Protein AF-A0A2M8NEF3-F1 (afdb_monomer_lite)

Structure (mmCIF, N/CA/C/O backbone):
data_AF-A0A2M8NEF3-F1
#
_entry.id   AF-A0A2M8NEF3-F1
#
loop_
_atom_site.group_PDB
_atom_site.id
_atom_site.type_symbol
_atom_site.label_atom_id
_atom_site.label_alt_id
_atom_site.label_comp_id
_atom_site.label_asym_id
_atom_site.label_entity_id
_atom_site.label_seq_id
_atom_site.pdbx_PDB_ins_code
_atom_site.Cartn_x
_atom_site.Cartn_y
_atom_site.Cartn_z
_atom_site.occupancy
_atom_site.B_iso_or_equiv
_atom_site.auth_seq_id
_atom_site.auth_comp_id
_atom_site.auth_asym_id
_atom_site.auth_atom_id
_atom_site.pdbx_PDB_model_num
ATOM 1 N N . PHE A 1 1 ? 27.659 14.513 2.732 1.00 49.16 1 PHE A N 1
ATOM 2 C CA . PHE A 1 1 ? 27.860 13.090 3.054 1.00 49.16 1 PHE A CA 1
ATOM 3 C C . PHE A 1 1 ? 28.864 12.999 4.193 1.00 49.16 1 PHE A C 1
ATOM 5 O O . PHE A 1 1 ? 30.008 13.380 3.990 1.00 49.16 1 PHE A O 1
ATOM 12 N N . ARG A 1 2 ? 28.439 12.613 5.406 1.00 54.69 2 ARG A N 1
ATOM 13 C CA . ARG A 1 2 ? 29.394 12.181 6.440 1.00 54.69 2 ARG A CA 1
ATOM 14 C C . ARG A 1 2 ? 29.881 10.804 6.001 1.00 54.69 2 ARG A C 1
ATOM 16 O O . ARG A 1 2 ? 29.044 9.950 5.726 1.00 54.69 2 ARG A O 1
ATOM 23 N N . ALA A 1 3 ? 31.188 10.639 5.833 1.00 62.25 3 ALA A N 1
ATOM 24 C CA . ALA A 1 3 ? 31.768 9.335 5.555 1.00 62.25 3 ALA A CA 1
ATOM 25 C C . ALA A 1 3 ? 31.411 8.413 6.729 1.00 62.25 3 ALA A C 1
ATOM 27 O O . ALA A 1 3 ? 31.718 8.747 7.871 1.00 62.25 3 ALA A O 1
ATOM 28 N N . LEU A 1 4 ? 30.672 7.338 6.454 1.00 61.41 4 LEU A N 1
ATOM 29 C CA . LEU A 1 4 ? 30.464 6.264 7.421 1.00 61.41 4 LEU A CA 1
ATOM 30 C C . LEU A 1 4 ? 31.826 5.615 7.670 1.00 61.41 4 LEU A C 1
ATOM 32 O O . LEU A 1 4 ? 32.521 5.285 6.707 1.00 61.41 4 LEU A O 1
ATOM 36 N N . ASP A 1 5 ? 32.209 5.472 8.935 1.00 77.88 5 ASP A N 1
ATOM 37 C CA . ASP A 1 5 ? 33.418 4.731 9.296 1.00 77.88 5 ASP A CA 1
ATOM 38 C C . ASP A 1 5 ? 33.203 3.225 9.051 1.00 77.88 5 ASP A C 1
ATOM 40 O O . ASP A 1 5 ? 32.066 2.740 9.039 1.00 77.88 5 ASP A O 1
ATOM 44 N N . ILE A 1 6 ? 34.283 2.472 8.854 1.00 74.31 6 ILE A N 1
ATOM 45 C CA . ILE A 1 6 ? 34.267 1.030 8.559 1.00 74.31 6 ILE A CA 1
ATOM 46 C C . ILE A 1 6 ? 33.494 0.262 9.645 1.00 74.31 6 ILE A C 1
ATOM 48 O O . ILE A 1 6 ? 32.722 -0.647 9.335 1.00 74.31 6 ILE A O 1
ATOM 52 N N . GLU A 1 7 ? 33.617 0.686 10.903 1.00 76.81 7 GLU A N 1
ATOM 53 C CA . GLU A 1 7 ? 32.888 0.116 12.044 1.00 76.81 7 GLU A CA 1
ATOM 54 C C . GLU A 1 7 ? 31.366 0.329 11.949 1.00 76.81 7 GLU A C 1
ATOM 56 O O . GLU A 1 7 ? 30.582 -0.542 12.324 1.00 76.81 7 GLU A O 1
ATOM 61 N N . GLN A 1 8 ? 30.923 1.453 11.375 1.00 74.94 8 GLN A N 1
ATOM 62 C CA . GLN A 1 8 ? 29.497 1.742 11.190 1.00 74.94 8 GLN A CA 1
ATOM 63 C C . GLN A 1 8 ? 28.888 0.887 10.076 1.00 74.94 8 GLN A C 1
ATOM 65 O O . GLN A 1 8 ? 27.735 0.475 10.175 1.00 74.94 8 GLN A O 1
ATOM 70 N N . ILE A 1 9 ? 29.664 0.592 9.030 1.00 75.25 9 ILE A N 1
ATOM 71 C CA . ILE A 1 9 ? 29.254 -0.322 7.959 1.00 75.25 9 ILE A CA 1
ATOM 72 C C . ILE A 1 9 ? 29.149 -1.756 8.500 1.00 75.25 9 ILE A C 1
ATOM 74 O O . ILE A 1 9 ? 28.174 -2.442 8.197 1.00 75.25 9 ILE A O 1
ATOM 78 N N . GLY A 1 10 ? 30.098 -2.186 9.342 1.00 78.00 10 GLY A N 1
ATOM 79 C CA . GLY A 1 10 ? 30.062 -3.494 10.009 1.00 78.00 10 GLY A CA 1
ATOM 80 C C . GLY A 1 10 ? 28.788 -3.704 10.830 1.00 78.00 10 GLY A C 1
ATOM 81 O O . GLY A 1 10 ? 28.090 -4.694 10.627 1.00 78.00 10 GLY A O 1
ATOM 82 N N . HIS A 1 11 ? 28.415 -2.721 11.654 1.00 75.62 11 HIS A N 1
ATOM 83 C CA . HIS A 1 11 ? 27.201 -2.795 12.474 1.00 75.62 11 HIS A CA 1
ATOM 84 C C . HIS A 1 11 ? 25.907 -2.874 11.641 1.00 75.62 11 HIS A C 1
ATOM 86 O O . HIS A 1 11 ? 24.957 -3.559 12.016 1.00 75.62 11 HIS A O 1
ATOM 92 N N . VAL A 1 12 ? 25.871 -2.211 10.477 1.00 75.81 12 VAL A N 1
ATOM 93 C CA . VAL A 1 12 ? 24.743 -2.313 9.535 1.00 75.81 12 VAL A CA 1
ATOM 94 C C . VAL A 1 12 ? 24.657 -3.714 8.926 1.00 75.81 12 VAL A C 1
ATOM 96 O O . VAL A 1 12 ? 23.560 -4.256 8.829 1.00 75.81 12 VAL A O 1
ATOM 99 N N . TYR A 1 13 ? 25.782 -4.323 8.537 1.00 73.88 13 TYR A N 1
ATOM 100 C CA . TYR A 1 13 ? 25.775 -5.691 8.008 1.00 73.88 13 TYR A CA 1
ATOM 101 C C . TYR A 1 13 ? 25.380 -6.722 9.062 1.00 73.88 13 TYR A C 1
ATOM 103 O O . TYR A 1 13 ? 24.584 -7.600 8.751 1.00 73.88 13 TYR A O 1
ATOM 111 N N . GLU A 1 14 ? 25.872 -6.605 10.295 1.00 76.38 14 GLU A N 1
ATOM 112 C CA . GLU A 1 14 ? 25.470 -7.490 11.396 1.00 76.38 14 GLU A CA 1
ATOM 113 C C . GLU A 1 14 ? 23.959 -7.414 11.648 1.00 76.38 14 GLU A C 1
ATOM 115 O O . GLU A 1 14 ? 23.289 -8.443 11.667 1.00 76.38 14 GLU A O 1
ATOM 120 N N . GLY A 1 15 ? 23.398 -6.201 11.723 1.00 70.19 15 GLY A N 1
ATOM 121 C CA . GLY A 1 15 ? 21.954 -6.018 11.882 1.00 70.19 15 GLY A CA 1
ATOM 122 C C . GLY A 1 15 ? 21.128 -6.542 10.701 1.00 70.19 15 GLY A C 1
ATOM 123 O O . GLY A 1 15 ? 20.041 -7.071 10.901 1.00 70.19 15 GLY A O 1
ATOM 124 N N . LEU A 1 16 ? 21.626 -6.433 9.464 1.00 68.12 16 LEU A N 1
ATOM 125 C CA . LEU A 1 16 ? 20.927 -6.944 8.277 1.00 68.12 16 LEU A CA 1
ATOM 126 C C . LEU A 1 16 ? 21.028 -8.469 8.125 1.00 68.12 16 LEU A C 1
ATOM 128 O O . LEU A 1 16 ? 20.106 -9.075 7.585 1.00 68.12 16 LEU A O 1
ATOM 132 N N . LEU A 1 17 ? 22.121 -9.089 8.580 1.00 70.19 17 LEU A N 1
ATOM 133 C CA . LEU A 1 17 ? 22.310 -10.543 8.536 1.00 70.19 17 LEU A CA 1
ATOM 134 C C . LEU A 1 17 ? 21.450 -11.283 9.572 1.00 70.19 17 LEU A C 1
ATOM 136 O O . LEU A 1 17 ? 21.104 -12.440 9.339 1.00 70.19 17 LEU A O 1
ATOM 140 N N . ASP A 1 18 ? 21.057 -10.613 10.659 1.00 65.12 18 ASP A N 1
ATOM 141 C CA . ASP A 1 18 ? 20.116 -11.139 11.661 1.00 65.12 18 ASP A CA 1
ATOM 142 C C . ASP A 1 18 ? 18.652 -11.168 11.171 1.00 65.12 18 ASP A C 1
ATOM 144 O O . ASP A 1 18 ? 17.789 -11.795 11.793 1.00 65.12 18 ASP A O 1
ATOM 148 N N . HIS A 1 19 ? 18.342 -10.518 10.043 1.00 70.00 19 HIS A N 1
ATOM 149 C CA . HIS A 1 19 ? 16.992 -10.461 9.487 1.00 70.00 19 HIS A CA 1
ATOM 150 C C . HIS A 1 19 ? 16.823 -11.389 8.275 1.00 70.00 19 HIS A C 1
ATOM 152 O O . HIS A 1 19 ? 17.360 -11.163 7.192 1.00 70.00 19 HIS A O 1
ATOM 158 N N . GLU A 1 20 ? 15.997 -12.426 8.431 1.00 77.19 20 GLU A N 1
ATOM 159 C CA . GLU A 1 20 ? 15.609 -13.311 7.331 1.00 77.19 20 GLU A CA 1
ATOM 160 C C . GLU A 1 20 ? 14.614 -12.601 6.395 1.00 77.19 20 GLU A C 1
ATOM 162 O O . GLU A 1 20 ? 13.466 -12.333 6.759 1.00 77.19 20 GLU A O 1
ATOM 167 N N . ALA A 1 21 ? 15.033 -12.322 5.158 1.00 77.62 21 ALA A N 1
ATOM 168 C CA . ALA A 1 21 ? 14.132 -11.807 4.133 1.00 77.62 21 ALA A CA 1
ATOM 169 C C . ALA A 1 21 ? 13.170 -12.912 3.670 1.00 77.62 21 ALA A C 1
ATOM 171 O O . ALA A 1 21 ? 13.593 -13.985 3.234 1.00 77.62 21 ALA A O 1
ATOM 172 N N . ARG A 1 22 ? 11.864 -12.634 3.696 1.00 80.25 22 ARG A N 1
ATOM 173 C CA . ARG A 1 22 ? 10.830 -13.551 3.197 1.00 80.25 22 ARG A CA 1
ATOM 174 C C . ARG A 1 22 ? 10.177 -12.988 1.949 1.00 80.25 22 ARG A C 1
ATOM 176 O O . ARG A 1 22 ? 9.976 -11.783 1.823 1.00 80.25 22 ARG A O 1
ATOM 183 N N . ARG A 1 23 ? 9.835 -13.871 1.010 1.00 82.38 23 ARG A N 1
ATOM 184 C CA . ARG A 1 23 ? 9.034 -13.476 -0.152 1.00 82.38 23 ARG A CA 1
ATOM 185 C C . ARG A 1 23 ? 7.597 -13.241 0.294 1.00 82.38 23 ARG A C 1
ATOM 187 O O . ARG A 1 23 ? 7.015 -14.100 0.952 1.00 82.38 23 ARG A O 1
ATOM 194 N N . ALA A 1 24 ? 7.034 -12.108 -0.111 1.00 84.81 24 ALA A N 1
ATOM 195 C CA . ALA A 1 24 ? 5.603 -11.880 -0.011 1.00 84.81 24 ALA A CA 1
ATOM 196 C C . ALA A 1 24 ? 4.858 -12.939 -0.840 1.00 84.81 24 ALA A C 1
ATOM 198 O O . ALA A 1 24 ? 5.272 -13.262 -1.957 1.00 84.81 24 ALA A O 1
ATOM 199 N N . ALA A 1 25 ? 3.787 -13.497 -0.275 1.00 84.62 25 ALA A N 1
ATOM 200 C CA . ALA A 1 25 ? 2.963 -14.500 -0.948 1.00 84.62 25 ALA A CA 1
ATOM 201 C C . ALA A 1 25 ? 2.048 -13.888 -2.025 1.00 84.62 25 ALA A C 1
ATOM 203 O O . ALA A 1 25 ? 1.614 -14.590 -2.933 1.00 84.62 25 ALA A O 1
ATOM 204 N N . ASP A 1 26 ? 1.779 -12.587 -1.924 1.00 89.69 26 ASP A N 1
ATOM 205 C CA . ASP A 1 26 ? 0.958 -11.803 -2.843 1.00 89.69 26 ASP A CA 1
ATOM 206 C C . ASP A 1 26 ? 1.456 -10.344 -2.836 1.00 89.69 26 ASP A C 1
ATOM 208 O O . ASP A 1 26 ? 2.426 -10.000 -2.152 1.00 89.69 26 ASP A O 1
ATOM 212 N N . VAL A 1 27 ? 0.806 -9.476 -3.603 1.00 93.62 27 VAL A N 1
ATOM 213 C CA . VAL A 1 27 ? 1.077 -8.041 -3.633 1.00 93.62 27 VAL A CA 1
ATOM 214 C C . VAL A 1 27 ? 0.723 -7.420 -2.285 1.00 93.62 27 VAL A C 1
ATOM 216 O O . VAL A 1 27 ? -0.410 -7.522 -1.818 1.00 93.62 27 VAL A O 1
ATOM 219 N N . ILE A 1 28 ? 1.690 -6.728 -1.690 1.00 93.81 28 ILE A N 1
ATOM 220 C CA . ILE A 1 28 ? 1.536 -5.990 -0.437 1.00 93.81 28 ILE A CA 1
ATOM 221 C C . ILE A 1 28 ? 1.649 -4.496 -0.731 1.00 93.81 28 ILE A C 1
ATOM 223 O O . ILE A 1 28 ? 2.546 -4.061 -1.457 1.00 93.81 28 ILE A O 1
ATOM 227 N N . LEU A 1 29 ? 0.745 -3.713 -0.150 1.00 93.69 29 LEU A N 1
ATOM 228 C CA . LEU A 1 29 ? 0.774 -2.258 -0.157 1.00 93.69 29 LEU A CA 1
ATOM 229 C C . LEU A 1 29 ? 1.130 -1.748 1.241 1.00 93.69 29 LEU A C 1
ATOM 231 O O . LEU A 1 29 ? 0.510 -2.134 2.231 1.00 93.69 29 LEU A O 1
ATOM 235 N N . ALA A 1 30 ? 2.117 -0.857 1.307 1.00 91.94 30 ALA A N 1
ATOM 236 C CA . ALA A 1 30 ? 2.478 -0.158 2.532 1.00 91.94 30 ALA A CA 1
ATOM 237 C C . ALA A 1 30 ? 1.737 1.182 2.603 1.00 91.94 30 ALA A C 1
ATOM 239 O O . ALA A 1 30 ? 1.747 1.957 1.642 1.00 91.94 30 ALA A O 1
ATOM 240 N N . PHE A 1 31 ? 1.123 1.470 3.749 1.00 91.75 31 PHE A N 1
ATOM 241 C CA . PHE A 1 31 ? 0.430 2.733 3.994 1.00 91.75 31 PHE A CA 1
ATOM 242 C C . PHE A 1 31 ? 1.082 3.490 5.138 1.00 91.75 31 PHE A C 1
ATOM 244 O O . PHE A 1 31 ? 1.486 2.898 6.131 1.00 91.75 31 PHE A O 1
ATOM 251 N N . ASP A 1 32 ? 1.101 4.817 5.058 1.00 88.50 32 ASP A N 1
ATOM 252 C CA . ASP A 1 32 ? 1.500 5.628 6.203 1.00 88.50 32 ASP A CA 1
ATOM 253 C C . ASP A 1 32 ? 0.416 5.562 7.281 1.00 88.50 32 ASP A C 1
ATOM 255 O O . ASP A 1 32 ? -0.731 5.968 7.053 1.00 88.50 32 ASP A O 1
ATOM 259 N N . GLY A 1 33 ? 0.775 5.060 8.459 1.00 85.00 33 GLY A N 1
ATOM 260 C CA . GLY A 1 33 ? -0.068 4.971 9.643 1.00 85.00 33 GLY A CA 1
ATOM 261 C C . GLY A 1 33 ? 0.144 6.121 10.629 1.00 85.00 33 GLY A C 1
ATOM 262 O O . GLY A 1 33 ? 0.828 7.111 10.363 1.00 85.00 33 GLY A O 1
ATOM 263 N N . SER A 1 34 ? -0.483 6.013 11.798 1.00 84.56 34 SER A N 1
ATOM 264 C CA . SER A 1 34 ? -0.223 6.908 12.931 1.00 84.56 34 SER A CA 1
ATOM 265 C C . SER A 1 34 ? 1.106 6.559 13.622 1.00 84.56 34 SER A C 1
ATOM 267 O O . SER A 1 34 ? 1.502 5.401 13.632 1.00 84.56 34 SER A O 1
ATOM 269 N N . LYS A 1 35 ? 1.794 7.544 14.224 1.00 71.81 35 LYS A N 1
ATOM 270 C CA . LYS A 1 35 ? 2.966 7.350 15.114 1.00 71.81 35 LYS A CA 1
ATOM 271 C C . LYS A 1 35 ? 3.980 6.285 14.636 1.00 71.81 35 LYS A C 1
ATOM 273 O O . LYS A 1 35 ? 4.136 5.253 15.282 1.00 71.81 35 LYS A O 1
ATOM 278 N N . ASN A 1 36 ? 4.695 6.555 13.543 1.00 71.56 36 ASN A N 1
ATOM 279 C CA . ASN A 1 36 ? 5.740 5.675 12.986 1.00 71.56 36 ASN A CA 1
ATOM 280 C C . ASN A 1 36 ? 5.265 4.261 12.600 1.00 71.56 36 ASN A C 1
ATOM 282 O O . ASN A 1 36 ? 6.087 3.363 12.448 1.00 71.56 36 ASN A O 1
ATOM 286 N N . GLN A 1 37 ? 3.959 4.047 12.436 1.00 82.19 37 GLN A N 1
ATOM 287 C CA . GLN A 1 37 ? 3.442 2.807 11.870 1.00 82.19 37 GLN A CA 1
ATOM 288 C C . GLN A 1 37 ? 3.413 2.902 10.349 1.00 82.19 37 GLN A C 1
ATOM 290 O O . GLN A 1 37 ? 2.958 3.902 9.793 1.00 82.19 37 GLN A O 1
ATOM 295 N N . GLN A 1 38 ? 3.844 1.831 9.695 1.00 87.62 38 GLN A N 1
ATOM 296 C CA . GLN A 1 38 ? 3.656 1.608 8.268 1.00 87.62 38 GLN A CA 1
ATOM 297 C C . GLN A 1 38 ? 2.983 0.247 8.091 1.00 87.62 38 GLN A C 1
ATOM 299 O O . GLN A 1 38 ? 3.677 -0.749 7.907 1.00 87.62 38 GLN A O 1
ATOM 304 N N . PRO A 1 39 ? 1.650 0.155 8.267 1.00 91.00 39 PRO A N 1
ATOM 305 C CA . PRO A 1 39 ? 0.939 -1.092 8.028 1.00 91.00 39 PRO A CA 1
ATOM 306 C C . PRO A 1 39 ? 1.161 -1.579 6.595 1.00 91.00 39 PRO A C 1
ATOM 308 O O . PRO A 1 39 ? 0.976 -0.837 5.627 1.00 91.00 39 PRO A O 1
ATOM 311 N N . GLU A 1 40 ? 1.524 -2.850 6.499 1.00 92.56 40 GLU A N 1
ATOM 312 C CA . GLU A 1 40 ? 1.654 -3.617 5.269 1.00 92.56 40 GLU A CA 1
ATOM 313 C C . GLU A 1 40 ? 0.398 -4.474 5.112 1.00 92.56 40 GLU A C 1
ATOM 315 O O . GL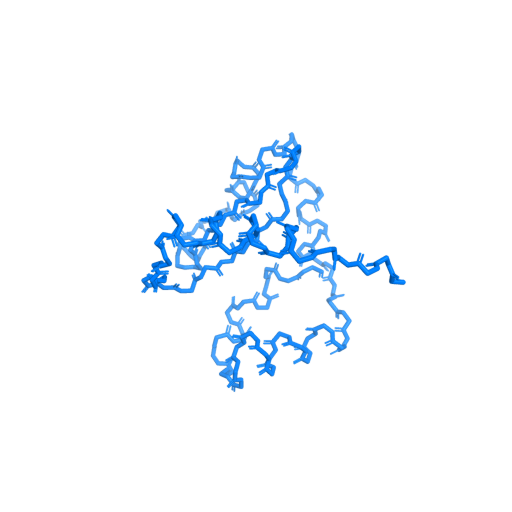U A 1 40 ? 0.078 -5.277 5.987 1.00 92.56 40 GLU A O 1
ATOM 320 N N . ILE A 1 41 ? -0.349 -4.260 4.031 1.00 93.75 41 ILE A N 1
ATOM 321 C CA . ILE A 1 41 ? -1.663 -4.874 3.811 1.00 93.75 41 ILE A CA 1
ATOM 322 C C . ILE A 1 41 ? -1.655 -5.570 2.454 1.00 93.75 41 ILE A C 1
ATOM 324 O O . ILE A 1 41 ? -1.148 -5.013 1.476 1.00 93.75 41 ILE A O 1
ATOM 328 N N . LEU A 1 42 ? -2.228 -6.770 2.368 1.00 94.69 42 LEU A N 1
ATOM 329 C CA . LEU A 1 42 ? -2.348 -7.475 1.095 1.00 94.69 42 LEU A CA 1
ATOM 330 C C . LEU A 1 42 ? -3.354 -6.759 0.184 1.00 94.69 42 LEU A C 1
ATOM 332 O O . LEU A 1 42 ? -4.433 -6.347 0.612 1.00 94.69 42 LEU A O 1
ATOM 336 N N . LEU A 1 43 ? -3.029 -6.647 -1.104 1.00 95.38 43 LEU A N 1
ATOM 337 C CA . LEU A 1 43 ? -3.937 -6.063 -2.093 1.00 95.38 43 LEU A CA 1
ATOM 338 C C . LEU A 1 43 ? -5.258 -6.845 -2.161 1.00 95.38 43 LEU A C 1
ATOM 340 O O . LEU A 1 43 ? -6.329 -6.247 -2.206 1.00 95.38 43 LEU A O 1
ATOM 344 N N . SER A 1 44 ? -5.185 -8.174 -2.089 1.00 94.38 44 SER A N 1
ATOM 345 C CA . SER A 1 44 ? -6.350 -9.063 -2.076 1.00 94.38 44 SER A CA 1
ATOM 346 C C . SER A 1 44 ? -7.263 -8.839 -0.862 1.00 94.38 44 SER A C 1
ATOM 348 O O . SER A 1 44 ? -8.485 -8.896 -0.995 1.00 94.38 44 SER A O 1
ATOM 350 N N . GLU A 1 45 ? -6.704 -8.515 0.308 1.00 94.31 45 GLU A N 1
ATOM 351 C CA . GLU A 1 45 ? -7.496 -8.172 1.496 1.00 94.31 45 GLU A CA 1
ATOM 352 C C . GLU A 1 45 ? -8.262 -6.866 1.308 1.00 94.31 45 GLU A C 1
ATOM 354 O O . GLU A 1 45 ? -9.423 -6.791 1.711 1.00 94.31 45 GLU A O 1
ATOM 359 N N . LEU A 1 46 ? -7.642 -5.861 0.677 1.00 94.25 46 LEU A N 1
ATOM 360 C CA . LEU A 1 46 ? -8.280 -4.580 0.366 1.00 94.25 46 LEU A CA 1
ATOM 361 C C . LEU A 1 46 ? -9.398 -4.733 -0.664 1.00 94.25 46 LEU A C 1
ATOM 363 O O . LEU A 1 46 ? -10.467 -4.150 -0.488 1.00 94.25 46 LEU A O 1
ATOM 367 N N . GLU A 1 47 ? -9.167 -5.520 -1.713 1.00 93.81 47 GLU A N 1
ATOM 368 C CA . GLU A 1 47 ? -10.153 -5.796 -2.765 1.00 93.81 47 GLU A CA 1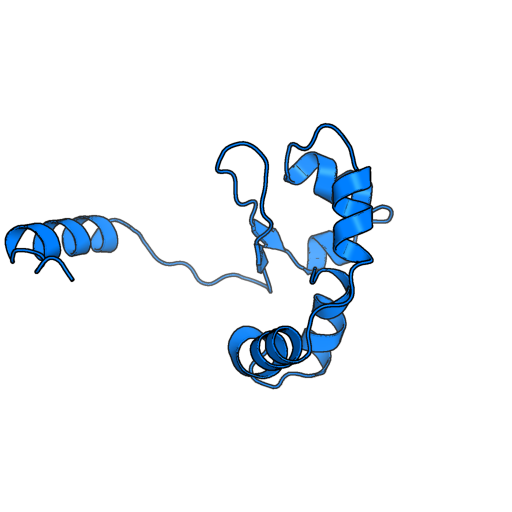
ATOM 369 C C . GLU A 1 47 ? -11.378 -6.554 -2.230 1.00 93.81 47 GLU A C 1
ATOM 371 O O . GLU A 1 47 ? -12.480 -6.401 -2.757 1.00 93.81 47 GLU A O 1
ATOM 376 N N . ALA A 1 48 ? -11.216 -7.330 -1.155 1.00 94.88 48 ALA A N 1
ATOM 377 C CA . ALA A 1 48 ? -12.310 -8.035 -0.493 1.00 94.88 48 ALA A CA 1
ATOM 378 C C . ALA A 1 48 ? -13.167 -7.144 0.432 1.00 94.88 48 ALA A C 1
ATOM 380 O O . ALA A 1 48 ? -14.230 -7.583 0.882 1.00 94.88 48 ALA A O 1
ATOM 381 N N . GLN A 1 49 ? -12.742 -5.912 0.745 1.00 94.38 49 GLN A N 1
ATOM 382 C CA . GLN A 1 49 ? -13.479 -5.044 1.670 1.00 94.38 49 GLN A CA 1
ATOM 383 C C . GLN A 1 49 ? -14.643 -4.324 0.988 1.00 94.38 49 GLN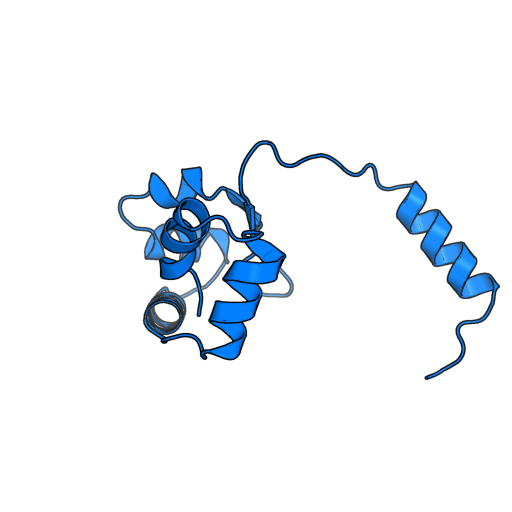 A C 1
ATOM 385 O O . GLN A 1 49 ? -14.470 -3.605 0.008 1.00 94.38 49 GLN A O 1
ATOM 390 N N . SER A 1 50 ? -15.828 -4.396 1.598 1.00 92.38 50 SER A N 1
ATOM 391 C CA . SER A 1 50 ? -16.980 -3.587 1.180 1.00 92.38 50 SER A CA 1
ATOM 392 C C . SER A 1 50 ? -16.813 -2.095 1.499 1.00 92.38 50 SER A C 1
ATOM 394 O O . SER A 1 50 ? -17.376 -1.249 0.812 1.00 92.38 50 SER A O 1
ATOM 396 N N . ASP A 1 51 ? -16.062 -1.768 2.558 1.00 93.88 51 ASP A N 1
ATOM 397 C CA . ASP A 1 51 ? -15.734 -0.395 2.960 1.00 93.88 51 ASP A CA 1
ATOM 398 C C . ASP A 1 51 ? -14.234 -0.276 3.260 1.00 93.88 51 ASP A C 1
ATOM 400 O O . ASP A 1 51 ? -13.768 -0.413 4.395 1.00 93.88 51 ASP A O 1
ATOM 404 N N . VAL A 1 52 ? -13.473 -0.004 2.200 1.00 93.19 52 VAL A N 1
ATOM 405 C CA . VAL A 1 52 ? -12.017 0.178 2.244 1.00 93.19 52 VAL A CA 1
ATOM 406 C C . VAL A 1 52 ? -11.612 1.321 3.179 1.00 93.19 52 VAL A C 1
ATOM 408 O O . VAL A 1 52 ? -10.594 1.225 3.859 1.00 93.19 52 VAL A O 1
ATOM 411 N N . ILE A 1 53 ? -12.385 2.410 3.249 1.00 92.50 53 ILE A N 1
ATOM 412 C CA . ILE A 1 53 ? -12.015 3.585 4.055 1.00 92.50 53 ILE A CA 1
ATOM 413 C C . ILE A 1 53 ? -12.083 3.236 5.539 1.00 92.50 53 ILE A C 1
ATOM 415 O O . ILE A 1 53 ? -11.181 3.600 6.299 1.00 92.50 53 ILE A O 1
ATOM 419 N N . LYS A 1 54 ? -13.139 2.529 5.956 1.00 93.88 54 LYS A N 1
ATOM 420 C CA . LYS A 1 54 ? -13.261 2.040 7.329 1.00 93.88 54 LYS A CA 1
ATOM 421 C C . LYS A 1 54 ? -12.133 1.066 7.668 1.00 93.88 54 LYS A C 1
ATOM 423 O O . LYS A 1 54 ? -11.491 1.242 8.700 1.00 93.88 54 LYS A O 1
ATOM 428 N N . TYR A 1 55 ? -11.852 0.111 6.785 1.00 94.19 55 TYR A N 1
ATOM 429 C CA . TYR A 1 55 ? -10.785 -0.865 6.996 1.00 94.19 55 TYR A CA 1
ATOM 430 C C . TYR A 1 55 ? -9.403 -0.201 7.119 1.00 94.19 55 TYR A C 1
ATOM 432 O O . TYR A 1 55 ? -8.693 -0.397 8.103 1.00 94.19 55 TYR A O 1
ATOM 440 N N . LEU A 1 56 ? -9.047 0.691 6.188 1.00 92.50 56 LEU A N 1
ATOM 441 C CA . LEU A 1 56 ? -7.786 1.436 6.244 1.00 92.50 56 LEU A CA 1
ATOM 442 C C . LEU A 1 56 ? -7.690 2.321 7.487 1.00 92.50 56 LEU A C 1
ATOM 444 O O . LEU A 1 56 ? -6.600 2.503 8.024 1.00 92.50 56 LEU A O 1
ATOM 448 N N . LYS A 1 57 ? -8.800 2.882 7.975 1.00 93.06 57 LYS A N 1
ATOM 449 C CA . LYS A 1 57 ? -8.814 3.648 9.227 1.00 93.06 57 LYS A CA 1
ATOM 450 C C . LYS A 1 57 ? -8.388 2.783 10.414 1.00 93.06 57 LYS A C 1
ATOM 452 O O . LYS A 1 57 ? -7.561 3.231 11.207 1.00 93.06 57 LYS A O 1
ATOM 457 N N . GLU A 1 58 ? -8.943 1.578 10.514 1.00 91.50 58 GLU A N 1
ATOM 458 C CA . GLU A 1 58 ? -8.622 0.610 11.567 1.00 91.50 58 GLU A CA 1
ATOM 459 C C . GLU A 1 58 ? -7.154 0.172 11.470 1.00 91.50 58 GLU A C 1
ATOM 461 O O . GLU A 1 58 ? -6.423 0.281 12.454 1.00 91.50 58 GLU A O 1
ATOM 466 N N . MET A 1 59 ? -6.686 -0.184 10.270 1.00 90.94 59 MET A N 1
ATOM 467 C CA . MET A 1 59 ? -5.310 -0.651 10.049 1.00 90.94 59 MET A CA 1
ATOM 468 C C . MET A 1 59 ? -4.248 0.443 10.210 1.00 90.94 59 MET A C 1
ATOM 470 O O . MET A 1 59 ? -3.142 0.178 10.671 1.00 90.94 59 MET A O 1
ATOM 474 N N . THR A 1 60 ? -4.563 1.692 9.855 1.00 89.19 60 THR A N 1
ATOM 475 C CA . THR A 1 60 ? -3.624 2.826 9.979 1.00 89.19 60 THR A CA 1
ATOM 476 C C . THR A 1 60 ? -3.664 3.506 11.349 1.00 89.19 60 THR A C 1
ATOM 478 O O . THR A 1 60 ? -2.899 4.445 11.588 1.00 89.19 60 THR A O 1
ATOM 481 N N . GLY A 1 61 ? -4.558 3.078 12.250 1.00 86.69 61 GLY A N 1
ATOM 482 C CA . GLY A 1 61 ? -4.716 3.658 13.586 1.00 86.69 61 GLY A CA 1
ATOM 483 C C . GLY A 1 61 ? -5.201 5.113 13.579 1.00 86.69 61 GLY A C 1
ATOM 484 O O . GLY A 1 61 ? -4.997 5.850 14.547 1.00 86.69 61 GLY A O 1
ATOM 485 N N . ARG A 1 62 ? -5.817 5.577 12.482 1.00 85.12 62 ARG A N 1
ATOM 486 C CA . ARG A 1 62 ? -6.287 6.965 12.358 1.00 85.12 62 ARG A CA 1
ATOM 487 C C . ARG A 1 62 ? -7.633 7.157 13.057 1.00 85.12 62 ARG A C 1
ATOM 489 O O . ARG A 1 62 ? -8.561 6.369 12.915 1.00 85.12 62 ARG A O 1
ATOM 496 N N . SER A 1 63 ? -7.792 8.280 13.755 1.00 81.44 63 SER A N 1
ATOM 497 C CA . SER A 1 63 ? -9.035 8.613 14.471 1.00 81.44 63 SER A CA 1
ATOM 498 C C . SER A 1 63 ? -10.206 8.966 13.542 1.00 81.44 63 SER A C 1
ATOM 500 O O . SER A 1 63 ? -11.368 8.752 13.897 1.00 81.44 63 SER A O 1
ATOM 502 N N . SER A 1 64 ? -9.924 9.435 12.321 1.00 87.31 64 SER A N 1
ATOM 503 C CA . SER A 1 64 ? -10.917 9.807 11.305 1.00 87.31 64 SER A CA 1
ATOM 504 C C . SER A 1 64 ? -10.583 9.205 9.940 1.00 87.31 64 SER A C 1
ATOM 506 O O . SER A 1 64 ? -9.419 9.145 9.553 1.00 87.31 64 SER A O 1
ATOM 508 N N . GLY A 1 65 ? -11.619 8.798 9.198 1.00 88.06 65 GLY A N 1
ATOM 509 C CA . GLY A 1 65 ? -11.502 8.321 7.814 1.00 88.06 65 GLY A CA 1
ATOM 510 C C . GLY A 1 65 ? -11.484 9.445 6.770 1.00 88.06 65 GLY A C 1
ATOM 511 O O . GLY A 1 65 ? -11.159 9.195 5.614 1.00 88.06 65 GLY A O 1
ATOM 512 N N . ALA A 1 66 ? -11.792 10.691 7.150 1.00 88.31 66 ALA A N 1
ATOM 513 C CA . ALA A 1 66 ? -11.827 11.813 6.207 1.00 88.31 66 ALA A CA 1
ATOM 514 C C . ALA A 1 66 ? -10.460 12.111 5.548 1.00 88.31 66 ALA A C 1
ATOM 516 O O . ALA A 1 66 ? -10.428 12.278 4.330 1.00 88.31 66 ALA A O 1
ATOM 517 N N . PRO A 1 67 ? -9.321 12.106 6.275 1.00 86.94 67 PRO A N 1
ATOM 518 C CA . PRO A 1 67 ? -8.003 12.255 5.656 1.00 86.94 67 PRO A CA 1
ATOM 519 C C . PRO A 1 67 ? -7.675 11.133 4.667 1.00 86.94 67 PRO A C 1
ATOM 521 O O . PRO A 1 67 ? -7.090 11.398 3.624 1.00 86.94 67 PRO A O 1
ATOM 524 N N . ILE A 1 68 ? -8.089 9.897 4.971 1.00 89.81 68 ILE A N 1
ATOM 525 C CA . ILE A 1 68 ? -7.890 8.733 4.096 1.00 89.81 68 ILE A CA 1
ATOM 526 C C . ILE A 1 68 ? -8.695 8.923 2.813 1.00 89.81 68 ILE A C 1
ATOM 528 O O . ILE A 1 68 ? -8.143 8.852 1.723 1.00 89.81 68 ILE A O 1
ATOM 532 N N . LYS A 1 69 ? -9.979 9.269 2.935 1.00 90.69 69 LYS A N 1
ATOM 533 C CA . LYS A 1 69 ? -10.845 9.554 1.787 1.00 90.69 69 LYS A CA 1
ATOM 534 C C . LYS A 1 69 ? -10.280 10.666 0.899 1.00 90.69 69 LYS A C 1
ATOM 536 O O . LYS A 1 69 ? -10.286 10.543 -0.320 1.00 90.69 69 LYS A O 1
ATOM 541 N N . ASN A 1 70 ? -9.781 11.742 1.504 1.00 90.00 70 ASN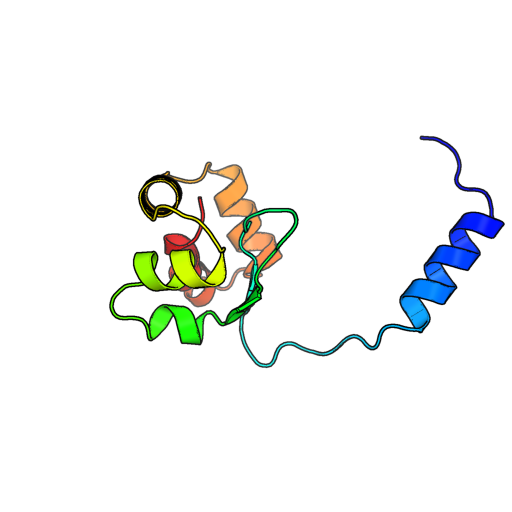 A N 1
ATOM 542 C CA . ASN A 1 70 ? -9.180 12.848 0.763 1.00 90.00 70 ASN A CA 1
ATOM 543 C C . ASN A 1 70 ? -7.894 12.428 0.045 1.00 90.00 70 ASN A C 1
ATOM 545 O O . ASN A 1 70 ? -7.666 12.872 -1.074 1.00 90.00 70 ASN A O 1
ATOM 549 N N . ALA A 1 71 ? -7.078 11.579 0.672 1.00 88.25 71 ALA A N 1
ATOM 550 C CA . ALA A 1 71 ? -5.871 11.042 0.061 1.00 88.25 71 ALA A CA 1
ATOM 551 C C . ALA A 1 71 ? -6.197 10.147 -1.145 1.00 88.25 71 ALA A C 1
ATOM 553 O O . ALA A 1 71 ? -5.616 10.347 -2.199 1.00 88.25 71 ALA A O 1
ATOM 554 N N . LEU A 1 72 ? -7.167 9.237 -1.023 1.00 89.06 72 LEU A N 1
ATOM 555 C CA . LEU A 1 72 ? -7.572 8.347 -2.123 1.00 89.06 72 LEU A CA 1
ATOM 556 C C . LEU A 1 72 ? -8.211 9.097 -3.303 1.00 89.06 72 LEU A C 1
ATOM 558 O O . LEU A 1 72 ? -8.101 8.677 -4.447 1.00 89.06 72 LEU A O 1
ATOM 562 N N . ASN A 1 73 ? -8.875 10.224 -3.041 1.00 88.75 73 ASN A N 1
ATOM 563 C CA . ASN A 1 73 ? -9.452 11.062 -4.096 1.00 88.75 73 ASN A CA 1
ATOM 564 C C . ASN A 1 73 ? -8.432 11.998 -4.755 1.00 88.75 73 ASN A C 1
ATOM 566 O O . ASN A 1 73 ? -8.759 12.675 -5.733 1.00 88.75 73 ASN A O 1
ATOM 570 N N . LYS A 1 74 ? -7.224 12.109 -4.199 1.00 88.75 74 LYS A N 1
ATOM 571 C CA . LYS A 1 74 ? -6.199 12.992 -4.734 1.00 88.75 74 LYS A CA 1
ATOM 572 C C . LYS A 1 74 ? -5.565 12.326 -5.947 1.00 88.75 74 LYS A C 1
ATOM 574 O O . LYS A 1 74 ? -4.995 11.250 -5.843 1.00 88.75 74 LYS A O 1
ATOM 579 N N . SER A 1 75 ? -5.640 12.987 -7.099 1.00 83.56 75 SER A N 1
ATOM 580 C CA . SER A 1 75 ? -4.971 12.489 -8.298 1.00 83.56 75 SER A CA 1
ATOM 581 C C . SER A 1 75 ? -3.447 12.544 -8.115 1.00 83.56 75 SER A C 1
ATOM 583 O O . SER A 1 75 ? -2.920 13.628 -7.833 1.00 83.56 75 SER A O 1
ATOM 585 N N . PRO A 1 76 ? -2.736 11.417 -8.290 1.00 86.19 76 PRO A N 1
ATOM 586 C CA . PRO A 1 76 ? -1.281 11.395 -8.254 1.00 86.19 76 PRO A CA 1
ATOM 587 C C . PRO A 1 76 ? -0.703 12.186 -9.430 1.00 86.19 76 PRO A C 1
ATOM 589 O O . PRO A 1 76 ? -1.297 12.259 -10.508 1.00 86.19 76 PRO A O 1
ATOM 592 N N . ASP A 1 77 ? 0.478 12.766 -9.244 1.00 90.69 77 ASP A N 1
ATOM 593 C CA . ASP A 1 77 ? 1.207 13.429 -10.319 1.00 90.69 77 ASP A CA 1
ATOM 594 C C . ASP A 1 77 ? 1.742 12.420 -11.352 1.00 90.69 77 ASP A C 1
ATOM 596 O O . ASP A 1 77 ? 1.966 11.242 -11.059 1.00 90.69 77 ASP A O 1
ATOM 600 N N . GLY A 1 78 ? 1.975 12.889 -12.583 1.00 91.81 78 GLY A N 1
ATOM 601 C CA . GLY A 1 78 ? 2.376 12.028 -13.702 1.00 91.81 78 GLY A CA 1
ATOM 602 C C . GLY A 1 78 ? 3.682 11.264 -13.464 1.00 91.81 78 GLY A C 1
ATOM 603 O O . GLY A 1 78 ? 3.802 10.110 -13.871 1.00 91.81 78 GLY A O 1
ATOM 604 N N . GLU A 1 79 ? 4.635 11.861 -12.748 1.00 93.56 79 GLU A N 1
ATOM 605 C CA . GLU A 1 79 ? 5.901 11.204 -12.420 1.00 93.56 79 GLU A CA 1
ATOM 606 C C . GLU A 1 79 ? 5.695 10.067 -11.410 1.00 93.56 79 GLU A C 1
ATOM 608 O O . GLU A 1 79 ? 6.292 8.996 -11.531 1.00 93.56 79 GLU A O 1
ATOM 613 N N . ARG A 1 80 ? 4.803 10.246 -10.432 1.00 91.31 80 ARG A N 1
ATOM 614 C CA . ARG A 1 80 ? 4.461 9.186 -9.481 1.00 91.31 80 ARG A CA 1
ATOM 615 C C . ARG A 1 80 ? 3.725 8.023 -10.139 1.00 91.31 80 ARG A C 1
ATOM 617 O O . ARG A 1 80 ? 4.049 6.877 -9.835 1.00 91.31 80 ARG A O 1
ATOM 624 N N . LEU A 1 81 ? 2.815 8.300 -11.074 1.00 93.50 81 LEU A N 1
ATOM 625 C CA . LEU A 1 81 ? 2.157 7.263 -11.880 1.00 93.50 81 LEU A CA 1
ATOM 626 C C . LEU A 1 81 ? 3.170 6.468 -12.704 1.00 93.50 81 LEU A C 1
ATOM 628 O O . LEU A 1 81 ? 3.138 5.238 -12.720 1.00 93.50 81 LEU A O 1
ATOM 632 N N . ARG A 1 82 ? 4.106 7.171 -13.345 1.00 94.25 82 ARG A N 1
ATOM 633 C CA . ARG A 1 82 ? 5.174 6.552 -14.125 1.00 94.25 82 ARG A CA 1
ATOM 634 C C . ARG A 1 82 ? 6.062 5.659 -13.259 1.00 94.25 82 ARG A C 1
ATOM 636 O O . ARG A 1 82 ? 6.295 4.512 -13.628 1.00 94.25 82 ARG A O 1
ATOM 643 N N . ARG A 1 83 ? 6.500 6.139 -12.089 1.00 94.25 83 ARG A N 1
ATOM 644 C CA . ARG A 1 83 ? 7.295 5.334 -11.145 1.00 94.25 83 ARG A CA 1
ATOM 645 C C . ARG A 1 83 ? 6.550 4.092 -10.668 1.00 94.25 83 ARG A C 1
ATOM 647 O O . ARG A 1 83 ? 7.144 3.017 -10.658 1.00 94.25 83 ARG A O 1
ATOM 654 N N . LEU A 1 84 ? 5.267 4.220 -10.319 1.00 93.00 84 LEU A N 1
ATOM 655 C CA . LEU A 1 84 ? 4.438 3.074 -9.938 1.00 93.00 84 LEU A CA 1
ATOM 656 C C . LEU A 1 84 ? 4.424 2.028 -11.062 1.00 93.00 84 LEU A C 1
ATOM 658 O O . LEU A 1 84 ? 4.722 0.862 -10.813 1.00 93.00 84 LEU A O 1
ATOM 662 N N . PHE A 1 85 ? 4.143 2.448 -12.298 1.00 94.94 85 PHE A N 1
ATOM 663 C CA . PHE A 1 85 ? 4.070 1.542 -13.443 1.00 94.94 85 PHE A CA 1
ATOM 664 C C . PHE A 1 85 ? 5.417 0.875 -13.762 1.00 94.94 85 PHE A C 1
ATOM 666 O O . PHE A 1 85 ? 5.489 -0.349 -13.864 1.00 94.94 85 PHE A O 1
ATOM 673 N N . GLU A 1 86 ? 6.490 1.657 -13.894 1.00 95.00 86 GLU A N 1
ATOM 674 C CA . GLU A 1 86 ? 7.800 1.167 -14.340 1.00 95.00 86 GLU A CA 1
ATOM 675 C C . GLU A 1 86 ? 8.535 0.366 -13.254 1.00 95.00 86 GLU A C 1
ATOM 677 O O . GLU A 1 86 ? 9.142 -0.661 -13.554 1.00 95.00 86 GLU A O 1
ATOM 682 N N . GLN A 1 87 ? 8.494 0.812 -11.994 1.00 93.31 87 GLN A N 1
ATOM 683 C CA . GLN A 1 87 ? 9.363 0.279 -10.936 1.00 93.31 87 GLN A CA 1
ATOM 684 C C . GLN A 1 87 ? 8.645 -0.727 -10.039 1.00 93.31 87 GLN A C 1
ATOM 686 O O . GLN A 1 87 ? 9.170 -1.810 -9.777 1.00 93.31 87 GLN A O 1
ATOM 691 N N . SER A 1 88 ? 7.445 -0.383 -9.572 1.00 91.88 88 SER A N 1
ATOM 692 C CA . SER A 1 88 ? 6.698 -1.218 -8.626 1.00 91.88 88 SER A CA 1
ATOM 693 C C . SER A 1 88 ? 5.901 -2.301 -9.348 1.00 91.88 88 SER A C 1
ATOM 695 O O . SER A 1 88 ? 6.010 -3.474 -9.003 1.00 91.88 88 SER A O 1
ATOM 697 N N . CYS A 1 89 ? 5.151 -1.926 -10.388 1.00 94.31 89 CYS A N 1
ATOM 698 C CA . CYS A 1 89 ? 4.359 -2.858 -11.192 1.00 94.31 89 CYS A CA 1
ATOM 699 C C . CYS A 1 89 ? 5.177 -3.532 -12.303 1.00 94.31 89 CYS A C 1
ATOM 701 O O . CYS A 1 89 ? 4.690 -4.471 -12.923 1.00 94.31 89 CYS A O 1
ATOM 703 N N . ARG A 1 90 ? 6.413 -3.078 -12.566 1.00 93.00 90 ARG A N 1
ATOM 704 C CA . ARG A 1 90 ? 7.325 -3.643 -13.582 1.00 93.00 90 ARG A CA 1
ATOM 705 C C . ARG A 1 90 ? 6.698 -3.750 -14.980 1.00 93.00 90 ARG A C 1
ATOM 707 O O . ARG A 1 90 ? 6.944 -4.710 -15.706 1.00 93.00 90 ARG A O 1
ATOM 714 N N . GLY A 1 91 ? 5.877 -2.769 -15.349 1.00 93.50 91 GLY A N 1
ATOM 715 C CA . GLY A 1 91 ? 5.166 -2.726 -16.627 1.00 93.50 91 GLY A CA 1
ATOM 716 C C . GLY A 1 91 ? 3.894 -3.580 -16.695 1.00 93.50 91 GLY A C 1
ATOM 717 O O . GLY A 1 91 ? 3.246 -3.604 -17.741 1.00 93.50 91 GLY A O 1
ATOM 718 N N . ASP A 1 92 ? 3.500 -4.257 -15.612 1.00 96.44 92 ASP A N 1
ATOM 719 C CA . ASP A 1 92 ? 2.238 -4.995 -15.550 1.00 96.44 92 ASP A CA 1
ATOM 720 C C . ASP A 1 92 ? 1.059 -4.020 -15.451 1.00 96.44 92 ASP A C 1
ATOM 722 O O . ASP A 1 92 ? 0.837 -3.355 -14.432 1.00 96.44 92 ASP A O 1
ATOM 726 N N . ARG A 1 93 ? 0.288 -3.939 -16.539 1.00 95.56 93 ARG A N 1
ATOM 727 C CA . ARG A 1 93 ? -0.867 -3.048 -16.621 1.00 95.56 93 ARG A CA 1
ATOM 728 C C . ARG A 1 93 ? -2.0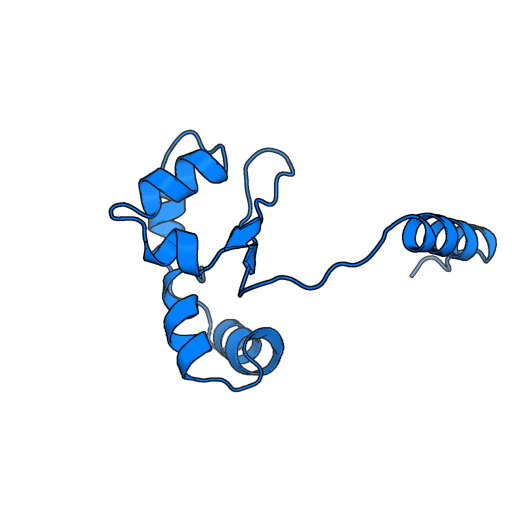25 -3.497 -15.732 1.00 95.56 93 ARG A C 1
ATOM 730 O O . ARG A 1 93 ? -2.677 -2.642 -15.141 1.00 95.56 93 ARG A O 1
ATOM 737 N N . ALA A 1 94 ? -2.254 -4.801 -15.600 1.00 95.44 94 ALA A N 1
ATOM 738 C CA . ALA A 1 94 ? -3.336 -5.323 -14.774 1.00 95.44 94 ALA A CA 1
ATOM 739 C C . ALA A 1 94 ? -3.070 -5.038 -13.292 1.00 95.44 94 ALA A C 1
ATOM 741 O O . ALA A 1 94 ? -3.965 -4.602 -12.570 1.00 95.44 94 ALA A O 1
ATOM 742 N N . LEU A 1 95 ? -1.824 -5.218 -12.848 1.00 95.06 95 LEU A N 1
ATOM 743 C CA . LEU A 1 95 ? -1.418 -4.855 -11.494 1.00 95.06 95 LEU A CA 1
ATOM 744 C C . LEU A 1 95 ? -1.508 -3.342 -11.26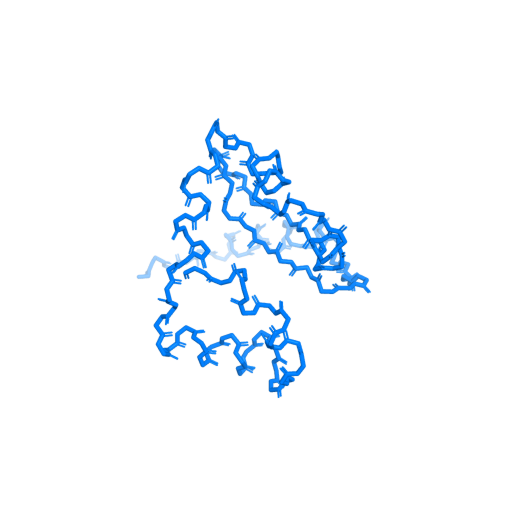1 1.00 95.06 95 LEU A C 1
ATOM 746 O O . LEU A 1 95 ? -2.003 -2.906 -10.224 1.00 95.06 95 LEU A O 1
ATOM 750 N N . PHE A 1 96 ? -1.064 -2.541 -12.229 1.00 95.38 96 PHE A N 1
ATOM 751 C CA . PHE A 1 96 ? -1.145 -1.087 -12.138 1.00 95.38 96 PHE A CA 1
ATOM 752 C C . PHE A 1 96 ? -2.584 -0.598 -11.948 1.00 95.38 96 PHE A C 1
ATOM 754 O O . PHE A 1 96 ? -2.841 0.186 -11.036 1.00 95.38 96 PHE A O 1
ATOM 761 N N . ASP A 1 97 ? -3.523 -1.089 -12.760 1.00 94.81 97 ASP A N 1
ATOM 762 C CA . ASP A 1 97 ? -4.927 -0.678 -12.683 1.00 94.81 97 ASP A CA 1
ATOM 763 C C . ASP A 1 97 ? -5.578 -1.096 -11.350 1.00 94.81 97 ASP A C 1
ATOM 765 O O . ASP A 1 97 ? -6.423 -0.368 -10.830 1.00 94.81 97 ASP A O 1
ATOM 769 N N . ARG A 1 98 ? -5.140 -2.212 -10.747 1.00 95.50 98 ARG A N 1
ATOM 770 C CA . ARG A 1 98 ? -5.587 -2.654 -9.412 1.00 95.50 98 ARG A CA 1
ATOM 771 C C . ARG A 1 98 ? -5.033 -1.800 -8.270 1.00 95.50 98 ARG A C 1
ATOM 773 O O . ARG A 1 98 ? -5.731 -1.576 -7.289 1.00 95.50 98 ARG A O 1
ATOM 780 N N . VAL A 1 99 ? -3.791 -1.320 -8.374 1.00 94.62 99 VAL A N 1
ATOM 781 C CA . VAL A 1 99 ? -3.139 -0.526 -7.311 1.00 94.62 99 VAL A CA 1
ATOM 782 C C . VAL A 1 99 ? -3.497 0.960 -7.391 1.00 94.62 99 VAL A C 1
ATOM 784 O O . VAL A 1 99 ? -3.537 1.640 -6.365 1.00 94.62 99 VAL A O 1
ATOM 787 N N . LEU A 1 100 ? -3.795 1.468 -8.589 1.00 92.81 100 LEU A N 1
ATOM 788 C CA . LEU A 1 100 ? -4.094 2.877 -8.848 1.00 92.81 100 LEU A CA 1
ATOM 789 C C . LEU A 1 100 ? -5.113 3.518 -7.878 1.00 92.81 100 LEU A C 1
ATOM 791 O O . LEU A 1 100 ? -4.846 4.638 -7.443 1.00 92.81 100 LEU A O 1
ATOM 795 N N . PRO A 1 101 ? -6.223 2.859 -7.476 1.00 92.25 101 PRO A N 1
ATOM 796 C CA . PRO A 1 101 ? -7.204 3.440 -6.552 1.00 92.25 101 PRO A CA 1
ATOM 797 C C . PRO A 1 101 ? -6.658 3.743 -5.152 1.00 92.25 101 PRO A C 1
ATOM 799 O O . PRO A 1 101 ? -7.279 4.497 -4.406 1.00 92.25 101 PRO A O 1
ATOM 802 N N . TYR A 1 102 ? -5.527 3.141 -4.780 1.00 91.88 102 TYR A N 1
ATOM 803 C CA . TYR A 1 102 ? -4.913 3.271 -3.459 1.00 91.88 102 TYR A CA 1
ATOM 804 C C . TYR A 1 102 ? -3.734 4.255 -3.440 1.00 91.88 102 TYR A C 1
ATOM 806 O O . TYR A 1 102 ? -3.160 4.506 -2.378 1.00 91.88 102 TYR A O 1
ATOM 814 N N . LEU A 1 103 ? -3.366 4.815 -4.596 1.00 88.00 103 LEU A N 1
ATOM 815 C CA . LEU A 1 103 ? -2.286 5.789 -4.723 1.00 88.00 103 LEU A CA 1
ATOM 816 C C . LEU A 1 103 ? -2.801 7.211 -4.441 1.00 88.00 103 LEU A C 1
ATOM 818 O O . LEU A 1 103 ? -3.794 7.634 -5.024 1.00 88.00 103 LEU A O 1
ATOM 822 N N . ASN A 1 104 ? -2.096 7.953 -3.579 1.00 79.44 104 ASN A N 1
ATOM 823 C CA . ASN A 1 104 ? -2.416 9.331 -3.168 1.00 79.44 104 ASN A CA 1
ATOM 824 C C . ASN A 1 104 ? -1.397 10.386 -3.626 1.00 79.44 104 ASN A C 1
ATOM 826 O O . ASN A 1 104 ? -0.269 10.012 -4.019 1.00 79.44 104 ASN A O 1
#

Foldseek 3Di:
DPDDDPVNVVVVVVVVVVDDDDDDPADWDWDAAPPPDTDIHHLVVCVPDPDNLVVCCVRRVPPDSPVVVVQLPDQDDPVVLVCCCCPVVVPPPVVSVSCNSNGD

Radius of gyration: 17.41 Å; chains: 1; bounding box: 51×28×32 Å

pLDDT: mean 86.52, std 9.76, range [49.16, 96.44]

Secondary structure (DSSP, 8-state):
-PPPPHHHHHHHHHHHHTS-----SS-EEE---STT---EEEHHHHHT-S-HHHHHHHHTT-S-SHHHHHHHTSPPPHHHHHHIIIIISTT-HHHHHHHGGG--

Sequence (104 aa):
FRALDIEQIGHVYEGLLDHEARRAADVILAFDGSKNQQPEILLSELEAQSDVIKYLKEMTGRSSGAPIKNALNKSPDGERLRRLFEQSCRGDRALFDRVLPYLN